Protein AF-A0A179D2G6-F1 (afdb_monomer_lite)

Radius of gyration: 14.08 Å; chains: 1; bounding box: 37×29×39 Å

Structure (mmCIF, N/CA/C/O backbone):
data_AF-A0A179D2G6-F1
#
_entry.id   AF-A0A179D2G6-F1
#
loop_
_atom_site.group_PDB
_atom_site.id
_atom_site.type_symbol
_atom_site.label_atom_id
_atom_site.label_alt_id
_atom_site.label_comp_id
_atom_site.label_asym_id
_atom_site.label_entity_id
_atom_site.label_seq_id
_atom_site.pdbx_PDB_ins_code
_atom_site.Cartn_x
_atom_site.Cartn_y
_atom_site.Cartn_z
_atom_site.occupancy
_atom_site.B_iso_or_equiv
_atom_site.auth_seq_id
_atom_site.auth_comp_id
_atom_site.auth_asym_id
_atom_site.auth_atom_id
_atom_site.pdbx_PDB_model_num
ATOM 1 N N . MET A 1 1 ? 20.982 5.804 -12.146 1.00 50.53 1 MET A N 1
ATOM 2 C CA . MET A 1 1 ? 19.886 4.965 -11.605 1.00 50.53 1 MET A CA 1
ATOM 3 C C . MET A 1 1 ? 19.059 5.670 -10.499 1.00 50.53 1 MET A C 1
ATOM 5 O O . MET A 1 1 ? 18.998 5.164 -9.385 1.00 50.53 1 MET A O 1
ATOM 9 N N . PRO A 1 2 ? 18.404 6.824 -10.741 1.00 57.78 2 PRO A N 1
ATOM 10 C CA . PRO A 1 2 ? 17.604 7.506 -9.706 1.00 57.78 2 PRO A CA 1
ATOM 11 C C . PRO A 1 2 ? 16.173 6.956 -9.508 1.00 57.78 2 PRO A C 1
ATOM 13 O O . PRO A 1 2 ? 15.563 7.192 -8.468 1.00 57.78 2 PRO A O 1
ATOM 16 N N . PHE A 1 3 ? 15.631 6.194 -10.462 1.00 58.81 3 PHE A N 1
ATOM 17 C CA . PHE A 1 3 ? 14.259 5.658 -10.408 1.00 58.81 3 PHE A CA 1
ATOM 18 C C . PHE A 1 3 ? 14.073 4.585 -9.321 1.00 58.81 3 PHE A C 1
ATOM 20 O O . PHE A 1 3 ? 13.121 4.652 -8.545 1.00 58.81 3 PHE A O 1
ATOM 27 N N . TYR A 1 4 ? 15.039 3.677 -9.152 1.00 76.56 4 TYR A N 1
ATOM 28 C CA . TYR A 1 4 ? 14.981 2.658 -8.096 1.00 76.56 4 TYR A CA 1
ATOM 29 C C . TYR A 1 4 ? 15.043 3.239 -6.678 1.00 76.56 4 TYR A C 1
ATOM 31 O O . TYR A 1 4 ? 14.451 2.674 -5.763 1.00 76.56 4 TYR A O 1
ATOM 39 N N . ILE A 1 5 ? 15.709 4.383 -6.479 1.00 82.31 5 ILE A N 1
ATOM 40 C CA . ILE A 1 5 ? 15.767 5.056 -5.169 1.00 82.31 5 ILE A CA 1
ATOM 41 C C . ILE A 1 5 ? 14.366 5.528 -4.757 1.00 82.31 5 ILE A C 1
ATOM 4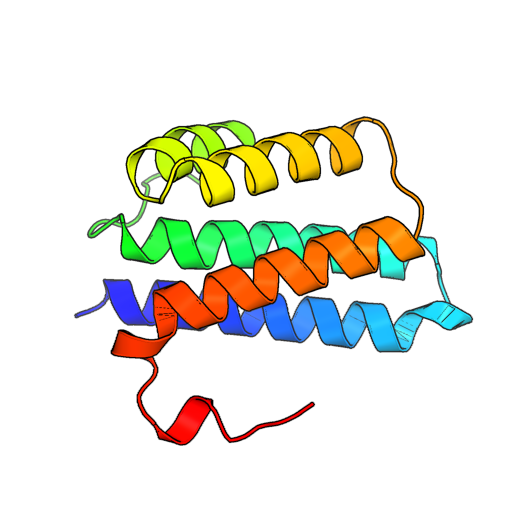3 O O . ILE A 1 5 ? 13.972 5.377 -3.600 1.00 82.31 5 ILE A O 1
ATOM 47 N N . ARG A 1 6 ? 13.586 6.047 -5.711 1.00 87.06 6 ARG A N 1
ATOM 48 C CA . ARG A 1 6 ? 12.224 6.540 -5.475 1.00 87.06 6 ARG A CA 1
ATOM 49 C C . ARG A 1 6 ? 11.270 5.411 -5.095 1.00 87.06 6 ARG A C 1
ATOM 51 O O . ARG A 1 6 ? 10.573 5.525 -4.093 1.00 87.06 6 ARG A O 1
ATOM 58 N N . ALA A 1 7 ? 11.296 4.313 -5.850 1.00 90.12 7 ALA A N 1
ATOM 59 C CA . ALA A 1 7 ? 10.493 3.126 -5.564 1.00 90.12 7 ALA A CA 1
ATOM 60 C C . ALA A 1 7 ? 10.807 2.558 -4.166 1.00 90.12 7 ALA A C 1
ATOM 62 O O . ALA A 1 7 ? 9.896 2.349 -3.368 1.00 90.12 7 ALA A O 1
ATOM 63 N N . LYS A 1 8 ? 12.097 2.427 -3.820 1.00 90.56 8 LYS A N 1
ATOM 64 C CA . LYS A 1 8 ? 12.542 2.000 -2.480 1.00 90.56 8 LYS A CA 1
ATOM 65 C C . LYS A 1 8 ? 12.077 2.941 -1.371 1.00 90.56 8 LYS A C 1
ATOM 67 O O . LYS A 1 8 ? 11.679 2.491 -0.304 1.00 90.56 8 LYS A O 1
ATOM 72 N N . THR A 1 9 ? 12.124 4.246 -1.624 1.00 92.12 9 THR A N 1
ATOM 73 C CA . THR A 1 9 ? 11.695 5.258 -0.652 1.00 92.12 9 THR A CA 1
ATOM 74 C C . THR A 1 9 ? 10.198 5.156 -0.380 1.00 92.12 9 THR A C 1
ATOM 76 O O . THR A 1 9 ? 9.795 5.161 0.778 1.00 92.12 9 THR A O 1
ATOM 79 N N . TYR A 1 10 ? 9.379 5.001 -1.423 1.00 93.75 10 TYR A N 1
ATOM 80 C CA . TYR A 1 10 ? 7.942 4.802 -1.249 1.00 93.75 10 TYR A CA 1
ATOM 81 C C . TYR A 1 10 ? 7.605 3.481 -0.566 1.00 93.75 10 TYR A C 1
ATOM 83 O O . TYR A 1 10 ? 6.719 3.478 0.280 1.00 93.75 10 TYR A O 1
ATOM 91 N N . LEU A 1 11 ? 8.326 2.396 -0.865 1.00 94.94 11 LEU A N 1
ATOM 92 C CA . LEU A 1 11 ? 8.134 1.140 -0.142 1.00 94.94 11 LEU A CA 1
ATOM 93 C C . LEU A 1 11 ? 8.422 1.317 1.353 1.00 94.94 11 LEU A C 1
ATOM 95 O O . LEU A 1 11 ? 7.604 0.928 2.175 1.00 94.94 11 LEU A O 1
ATOM 99 N N . ARG A 1 12 ? 9.523 1.988 1.711 1.00 94.94 12 ARG A N 1
ATOM 100 C CA . ARG A 1 12 ? 9.831 2.284 3.116 1.00 94.94 12 ARG A CA 1
ATOM 101 C C . ARG A 1 12 ? 8.726 3.102 3.789 1.00 94.94 12 ARG A C 1
ATOM 103 O O . ARG A 1 12 ? 8.325 2.773 4.897 1.00 94.94 12 ARG A O 1
ATOM 110 N N . TYR A 1 13 ? 8.202 4.133 3.124 1.00 96.62 13 TYR A N 1
ATOM 111 C CA . TYR A 1 13 ? 7.078 4.907 3.664 1.00 96.62 13 TYR A CA 1
ATOM 112 C C . TYR A 1 13 ? 5.809 4.066 3.824 1.00 96.62 13 TYR A C 1
ATOM 114 O O . TYR A 1 13 ? 5.079 4.247 4.794 1.00 96.62 13 TYR A O 1
ATOM 122 N N . ALA A 1 14 ? 5.557 3.121 2.915 1.00 97.00 14 ALA A N 1
ATOM 123 C CA . ALA A 1 14 ? 4.443 2.192 3.055 1.00 97.00 14 ALA A CA 1
ATOM 124 C C . ALA A 1 14 ? 4.589 1.307 4.302 1.00 97.00 14 ALA A C 1
ATOM 126 O O . ALA A 1 14 ? 3.610 1.099 5.019 1.00 97.00 14 ALA A O 1
ATOM 127 N N . GLU A 1 15 ? 5.801 0.823 4.580 1.00 97.25 15 GLU A N 1
ATOM 128 C CA . GLU A 1 15 ? 6.112 0.018 5.767 1.00 97.25 15 GLU A CA 1
ATOM 129 C C . GLU A 1 15 ? 6.006 0.832 7.062 1.00 97.25 15 GLU A C 1
ATOM 131 O O . GLU A 1 15 ? 5.419 0.363 8.035 1.00 97.25 15 GLU A O 1
ATOM 136 N N . GLU A 1 16 ? 6.523 2.063 7.067 1.00 97.50 16 GLU A N 1
ATOM 137 C CA . GLU A 1 16 ? 6.443 2.982 8.209 1.00 97.50 16 GLU A CA 1
ATOM 138 C C . GLU A 1 16 ? 4.982 3.312 8.561 1.00 97.50 16 GLU A C 1
ATOM 140 O O . GLU A 1 16 ? 4.595 3.207 9.726 1.00 97.50 16 GLU A O 1
ATOM 145 N N . GLU A 1 17 ? 4.145 3.639 7.570 1.00 97.56 17 GLU A N 1
ATOM 146 C CA . GLU A 1 17 ? 2.718 3.903 7.803 1.00 97.56 17 GLU A CA 1
ATOM 147 C C . GLU A 1 17 ? 1.956 2.639 8.227 1.00 97.56 17 GLU A C 1
ATOM 149 O O . GLU A 1 17 ? 1.093 2.711 9.102 1.00 97.56 17 GLU A O 1
ATOM 154 N N . TYR A 1 18 ? 2.312 1.461 7.700 1.00 97.44 18 TYR A N 1
ATOM 155 C CA . TYR A 1 18 ? 1.715 0.200 8.150 1.00 97.44 18 TYR A CA 1
ATOM 156 C C . TYR A 1 18 ? 2.028 -0.077 9.627 1.00 97.44 18 TYR A C 1
ATOM 158 O O . TYR A 1 18 ? 1.130 -0.385 10.408 1.00 97.44 18 TYR A O 1
ATOM 166 N N . GLN A 1 19 ? 3.288 0.082 10.042 1.00 96.94 19 GLN A N 1
ATOM 167 C CA . GLN A 1 19 ? 3.691 -0.111 11.439 1.00 96.94 19 GLN A CA 1
ATOM 168 C C . GLN A 1 19 ? 3.025 0.902 12.371 1.00 96.94 19 GLN A C 1
ATOM 170 O O . GLN A 1 19 ? 2.504 0.545 13.427 1.00 96.94 19 GLN A O 1
ATOM 175 N N . LYS A 1 20 ? 2.960 2.163 11.951 1.00 95.25 20 LYS A N 1
ATOM 176 C CA . LYS A 1 20 ? 2.249 3.221 12.672 1.00 95.25 20 LYS A CA 1
ATOM 177 C C . LYS A 1 20 ? 0.764 2.890 12.847 1.00 95.25 20 LYS A C 1
ATOM 179 O O . LYS A 1 20 ? 0.229 3.096 13.936 1.00 95.25 20 LYS A O 1
ATOM 184 N N . ALA A 1 21 ? 0.108 2.327 11.831 1.00 95.75 21 ALA A N 1
ATOM 185 C CA . ALA A 1 21 ? -1.273 1.861 11.937 1.00 95.75 21 ALA A CA 1
ATOM 186 C C . ALA A 1 21 ? -1.425 0.761 13.000 1.00 95.75 21 ALA A C 1
ATOM 188 O O . ALA A 1 21 ? -2.315 0.844 13.844 1.00 95.75 21 ALA A O 1
ATOM 189 N N . LEU A 1 22 ? -0.513 -0.221 13.018 1.00 94.75 22 LEU A N 1
ATOM 190 C CA . LEU A 1 22 ? -0.513 -1.301 14.012 1.00 94.75 22 LEU A CA 1
ATOM 191 C C . LEU A 1 22 ? -0.369 -0.780 15.446 1.00 94.75 22 LEU A C 1
ATOM 193 O O . LEU A 1 22 ? -1.086 -1.242 16.330 1.00 94.75 22 LEU A O 1
ATOM 197 N N . THR A 1 23 ? 0.505 0.206 15.675 1.00 94.75 23 THR A N 1
ATOM 198 C CA . THR A 1 23 ? 0.688 0.792 17.016 1.00 94.75 23 THR A CA 1
ATOM 199 C C . THR A 1 23 ? -0.555 1.516 17.534 1.00 94.75 23 THR A C 1
ATOM 201 O O . THR A 1 23 ? -0.752 1.599 18.739 1.00 94.75 23 THR A O 1
ATOM 204 N N . ARG A 1 24 ? -1.424 1.995 16.635 1.00 92.38 24 ARG A N 1
ATOM 205 C CA . ARG A 1 24 ? -2.592 2.819 16.978 1.00 92.38 24 ARG A CA 1
ATOM 206 C C . ARG A 1 24 ? -3.902 2.053 17.084 1.00 92.38 24 ARG A C 1
ATOM 208 O O . ARG A 1 24 ? -4.893 2.645 17.495 1.00 92.38 24 ARG A O 1
ATOM 215 N N . LEU A 1 25 ? -3.922 0.756 16.764 1.00 90.94 25 LEU A N 1
ATOM 216 C CA . LEU A 1 25 ? -5.145 -0.063 16.719 1.00 90.94 25 LEU A CA 1
ATOM 217 C C . LEU A 1 25 ? -6.021 0.050 17.980 1.00 90.94 25 LEU A C 1
ATOM 219 O O . LEU A 1 25 ? -7.245 0.019 17.875 1.00 90.94 25 LEU A O 1
ATOM 223 N N . ASN A 1 26 ? -5.392 0.181 19.151 1.00 87.06 26 ASN A N 1
ATOM 224 C CA . ASN A 1 26 ? -6.072 0.228 20.448 1.00 87.06 26 ASN A CA 1
ATOM 225 C C . ASN A 1 26 ? -6.206 1.646 21.028 1.00 87.06 26 ASN A C 1
ATOM 227 O O . ASN A 1 26 ? -6.884 1.818 22.036 1.00 87.06 26 ASN A O 1
ATOM 231 N N . GLU A 1 27 ? -5.546 2.638 20.428 1.00 90.75 27 GLU A N 1
ATOM 232 C CA . GLU A 1 27 ? -5.493 4.017 20.935 1.00 90.75 27 GLU A CA 1
ATOM 233 C C . GLU A 1 27 ? -6.416 4.937 20.137 1.00 90.75 27 GLU A C 1
ATOM 235 O O . GLU A 1 27 ? -7.184 5.704 20.711 1.00 90.75 27 GLU A O 1
ATOM 240 N N . ASP A 1 28 ? -6.348 4.842 18.808 1.00 94.88 28 ASP A N 1
ATOM 241 C CA . ASP A 1 28 ? -7.066 5.706 17.881 1.00 94.88 28 ASP A CA 1
ATOM 242 C C . ASP A 1 28 ? -7.341 4.941 16.578 1.00 94.88 28 ASP A C 1
ATOM 244 O O . ASP A 1 28 ? -6.492 4.824 15.686 1.00 94.88 28 ASP A O 1
ATOM 248 N N . GLN A 1 29 ? -8.553 4.390 16.484 1.00 92.75 29 GLN A N 1
ATOM 249 C CA . GLN A 1 29 ? -8.977 3.584 15.339 1.00 92.75 29 GLN A CA 1
ATOM 250 C C . GLN A 1 29 ? -9.085 4.405 14.049 1.00 92.75 29 GLN A C 1
ATOM 252 O O . GLN A 1 29 ? -8.823 3.872 12.970 1.00 92.75 29 GLN A O 1
ATOM 257 N N . GLU A 1 30 ? -9.431 5.691 14.140 1.00 94.00 30 GLU A N 1
ATOM 258 C CA . GLU A 1 30 ? -9.526 6.570 12.973 1.00 94.00 30 GLU A CA 1
ATOM 259 C C . GLU A 1 30 ? -8.127 6.863 12.419 1.00 94.00 30 GLU A C 1
ATOM 261 O O . GLU A 1 30 ? -7.876 6.698 11.220 1.00 94.00 30 GLU A O 1
ATOM 266 N N . ALA A 1 31 ? -7.174 7.186 13.298 1.00 95.06 31 ALA A N 1
ATOM 267 C CA . ALA A 1 31 ? -5.783 7.376 12.905 1.00 95.06 31 ALA A CA 1
ATOM 268 C C . ALA A 1 31 ? -5.134 6.084 12.382 1.00 95.06 31 ALA A C 1
ATOM 270 O O . ALA A 1 31 ? -4.284 6.151 11.489 1.00 95.06 31 ALA A O 1
ATOM 271 N N . ALA A 1 32 ? -5.512 4.916 12.913 1.00 95.94 32 ALA A N 1
ATOM 272 C CA . ALA A 1 32 ? -5.056 3.624 12.406 1.00 95.94 32 ALA A CA 1
ATOM 273 C C . ALA A 1 32 ? -5.593 3.349 10.990 1.00 95.94 32 ALA A C 1
ATOM 275 O O . ALA A 1 32 ? -4.827 2.962 10.106 1.00 95.94 32 ALA A O 1
ATOM 276 N N . LEU A 1 33 ? -6.880 3.613 10.742 1.00 96.25 33 LEU A N 1
ATOM 277 C CA . LEU A 1 33 ? -7.494 3.469 9.420 1.00 96.25 33 LEU A CA 1
ATOM 278 C C . LEU A 1 33 ? -6.828 4.390 8.391 1.00 96.25 33 LEU A C 1
ATOM 280 O O . LEU A 1 33 ? -6.487 3.941 7.292 1.00 96.25 33 LEU A O 1
ATOM 284 N N . LEU A 1 34 ? -6.583 5.653 8.754 1.00 95.81 34 LEU A N 1
ATOM 285 C CA . LEU A 1 34 ? -5.888 6.605 7.887 1.00 95.81 34 LEU A CA 1
ATOM 286 C C . LEU A 1 34 ? -4.469 6.126 7.542 1.00 95.81 34 LEU A C 1
ATOM 288 O O . LEU A 1 34 ? -4.083 6.150 6.376 1.00 95.81 34 LEU A O 1
ATOM 292 N N . ALA A 1 35 ? -3.723 5.622 8.526 1.00 97.12 35 ALA A N 1
ATOM 293 C CA . ALA A 1 35 ? -2.373 5.106 8.312 1.00 97.12 35 ALA A CA 1
ATOM 294 C C . ALA A 1 35 ? -2.353 3.843 7.419 1.00 97.12 35 ALA A C 1
ATOM 296 O O . ALA A 1 35 ? -1.488 3.719 6.550 1.00 97.12 35 ALA A O 1
ATOM 297 N N . PHE A 1 36 ? -3.341 2.942 7.526 1.00 98.00 36 PHE A N 1
ATOM 298 C CA . PHE A 1 36 ? -3.480 1.828 6.574 1.00 98.00 36 PHE A CA 1
ATOM 299 C C . PHE A 1 36 ? -3.766 2.314 5.147 1.00 98.00 36 PHE A C 1
ATOM 301 O O . PHE A 1 36 ? -3.170 1.810 4.191 1.00 98.00 36 PHE A O 1
ATOM 308 N N . LYS A 1 37 ? -4.627 3.324 4.988 1.00 96.88 37 LYS A N 1
ATOM 309 C CA . LYS A 1 37 ? -4.898 3.943 3.683 1.00 96.88 37 LYS A CA 1
ATOM 310 C C . LYS A 1 37 ? -3.643 4.588 3.088 1.00 96.88 37 LYS A C 1
ATOM 312 O O . LYS A 1 37 ? -3.376 4.430 1.894 1.00 96.88 37 LYS A O 1
ATOM 317 N N . ASP A 1 38 ? -2.845 5.271 3.902 1.00 96.88 38 ASP A N 1
ATOM 318 C CA . ASP A 1 38 ? -1.584 5.870 3.460 1.00 96.88 38 ASP A CA 1
ATOM 319 C C . ASP A 1 38 ? -0.553 4.804 3.071 1.00 96.88 38 ASP A C 1
ATOM 321 O O . ASP A 1 38 ? 0.091 4.927 2.025 1.00 96.88 38 ASP A O 1
ATOM 325 N N . SER A 1 39 ? -0.457 3.714 3.837 1.00 97.94 39 SER A N 1
ATOM 326 C CA . SER A 1 39 ? 0.375 2.556 3.493 1.00 97.94 39 SER A CA 1
ATOM 327 C C . SER A 1 39 ? -0.006 1.954 2.134 1.00 97.94 39 SER A C 1
ATOM 329 O O . SER A 1 39 ? 0.859 1.732 1.277 1.00 97.94 39 SER A O 1
ATOM 331 N N . PHE A 1 40 ? -1.305 1.778 1.877 1.00 97.69 40 PHE A N 1
ATOM 332 C CA . PHE A 1 40 ? -1.822 1.335 0.581 1.00 97.69 40 PHE A CA 1
ATOM 333 C C . PHE A 1 40 ? -1.411 2.286 -0.560 1.00 97.69 40 PHE A C 1
ATOM 335 O O . PHE A 1 40 ? -0.897 1.857 -1.601 1.00 97.69 40 PHE A O 1
ATOM 342 N N . LEU A 1 41 ? -1.571 3.598 -0.365 1.00 95.69 41 LEU A N 1
ATOM 343 C CA . LEU A 1 41 ? -1.211 4.601 -1.369 1.00 95.69 41 LEU A CA 1
ATOM 344 C C . LEU A 1 41 ? 0.299 4.658 -1.630 1.00 95.69 41 LEU A C 1
ATOM 346 O O . LEU A 1 41 ? 0.717 4.848 -2.774 1.00 95.69 41 LEU A O 1
ATOM 350 N N . PHE A 1 42 ? 1.135 4.506 -0.604 1.00 96.12 42 PHE A N 1
ATOM 351 C CA . PHE A 1 42 ? 2.585 4.442 -0.780 1.00 96.12 42 PHE A CA 1
ATOM 352 C C . PHE A 1 42 ? 3.033 3.153 -1.467 1.00 96.12 42 PHE A C 1
ATOM 354 O O . PHE A 1 42 ? 3.903 3.223 -2.333 1.00 96.12 42 PHE A O 1
ATOM 361 N N . SER A 1 43 ? 2.385 2.021 -1.188 1.00 95.75 43 SER A N 1
ATOM 362 C CA . SER A 1 43 ? 2.618 0.761 -1.909 1.00 95.75 43 SER A CA 1
ATOM 363 C C . SER A 1 43 ? 2.308 0.916 -3.401 1.00 95.75 43 SER A C 1
ATOM 365 O O . SER A 1 43 ? 3.137 0.600 -4.253 1.00 95.75 43 SER A O 1
ATOM 367 N N . THR A 1 44 ? 1.168 1.537 -3.718 1.00 94.44 44 THR A N 1
ATOM 368 C CA . THR A 1 44 ? 0.770 1.873 -5.096 1.00 94.44 44 THR A CA 1
ATOM 369 C C . THR A 1 44 ? 1.825 2.753 -5.781 1.00 94.44 44 THR A C 1
ATOM 371 O O . THR A 1 44 ? 2.258 2.473 -6.900 1.00 94.44 44 THR A O 1
ATOM 374 N N . LYS A 1 45 ? 2.304 3.802 -5.094 1.00 92.62 45 LYS A N 1
ATOM 375 C CA . LYS A 1 45 ? 3.362 4.695 -5.603 1.00 92.62 45 LYS A CA 1
ATOM 376 C C . LYS A 1 45 ? 4.698 3.986 -5.789 1.00 92.62 45 LYS A C 1
ATOM 378 O O . LYS A 1 45 ? 5.430 4.345 -6.707 1.00 92.62 45 LYS A O 1
ATOM 383 N N . ALA A 1 46 ? 5.037 3.028 -4.928 1.00 92.38 46 ALA A N 1
ATOM 384 C CA . ALA A 1 46 ? 6.278 2.271 -5.027 1.00 92.38 46 ALA A CA 1
ATOM 385 C C . ALA A 1 46 ? 6.314 1.469 -6.329 1.00 92.38 46 ALA A C 1
ATOM 387 O O . ALA A 1 46 ? 7.274 1.600 -7.086 1.00 92.38 46 ALA A O 1
ATOM 388 N N . ILE A 1 47 ? 5.238 0.736 -6.625 1.00 92.00 47 ILE A N 1
ATOM 389 C CA . ILE A 1 47 ? 5.103 -0.045 -7.860 1.00 92.00 47 ILE A CA 1
ATOM 390 C C . ILE A 1 47 ? 5.088 0.885 -9.076 1.00 92.00 47 ILE A C 1
ATOM 392 O O . ILE A 1 47 ? 5.868 0.719 -10.014 1.00 92.00 47 ILE A O 1
ATOM 396 N N . TRP A 1 48 ? 4.272 1.938 -9.024 1.00 89.75 48 TRP A N 1
ATOM 397 C CA . TRP A 1 48 ? 4.200 2.932 -10.090 1.00 89.75 48 TRP A CA 1
ATOM 398 C C . TRP A 1 48 ? 5.564 3.579 -10.389 1.00 89.75 48 TRP A C 1
ATOM 400 O O . TRP A 1 48 ? 5.938 3.739 -11.551 1.00 89.75 48 TRP A O 1
ATOM 410 N N . ALA A 1 49 ? 6.356 3.895 -9.361 1.00 88.06 49 ALA A N 1
ATOM 411 C CA . ALA A 1 49 ? 7.677 4.499 -9.523 1.00 88.06 49 ALA A CA 1
ATOM 412 C C . ALA A 1 49 ? 8.692 3.577 -10.219 1.00 88.06 49 ALA A C 1
ATOM 414 O O . ALA A 1 49 ? 9.655 4.087 -10.790 1.00 88.06 49 ALA A O 1
ATOM 415 N N . VAL A 1 50 ? 8.489 2.254 -10.210 1.00 85.31 50 VAL A N 1
ATOM 416 C CA . VAL A 1 50 ? 9.305 1.315 -11.001 1.00 85.31 50 VAL A CA 1
ATOM 417 C C . VAL A 1 50 ? 8.999 1.460 -12.493 1.00 85.31 50 VAL A C 1
ATOM 419 O O . VAL A 1 50 ? 9.914 1.440 -13.312 1.00 85.31 50 VAL A O 1
ATOM 422 N N . SER A 1 51 ? 7.730 1.680 -12.847 1.00 78.38 51 SER A N 1
ATOM 423 C CA . SER A 1 51 ? 7.284 1.831 -14.241 1.00 78.38 51 SER A CA 1
ATOM 424 C C . SER A 1 51 ? 7.634 3.187 -14.876 1.00 78.38 51 SER A C 1
ATOM 426 O O . SER A 1 51 ? 7.520 3.362 -16.090 1.00 78.38 51 SER A O 1
ATOM 428 N N . ARG A 1 52 ? 8.069 4.170 -14.074 1.00 77.12 52 ARG A N 1
ATOM 429 C CA . ARG A 1 52 ? 8.340 5.544 -14.520 1.00 77.12 52 ARG A CA 1
ATOM 430 C C . ARG A 1 52 ? 9.801 5.931 -14.325 1.00 77.12 52 ARG A C 1
ATOM 432 O O . ARG A 1 52 ? 10.255 6.198 -13.215 1.00 77.12 52 ARG A O 1
ATOM 439 N N . ILE A 1 53 ? 10.515 6.065 -15.442 1.00 69.75 53 ILE A N 1
ATOM 440 C CA . ILE A 1 53 ? 11.907 6.539 -15.461 1.00 69.75 53 ILE A CA 1
ATOM 441 C C . ILE A 1 53 ? 11.989 7.983 -14.934 1.00 69.75 53 ILE A C 1
ATOM 443 O O . ILE A 1 53 ? 12.845 8.310 -14.108 1.00 69.75 53 ILE A O 1
ATOM 447 N N . GLU A 1 54 ? 11.057 8.842 -15.352 1.00 71.94 54 GLU A N 1
ATOM 448 C CA . GLU A 1 54 ? 11.034 10.261 -14.992 1.00 71.94 54 GLU A CA 1
ATOM 449 C C . GLU A 1 54 ? 10.163 10.544 -13.762 1.00 71.94 54 GLU A C 1
ATOM 451 O O . GLU A 1 54 ? 9.229 9.809 -13.429 1.00 71.94 54 GLU A O 1
ATOM 456 N N . ALA A 1 55 ? 10.512 11.597 -13.021 1.00 72.00 55 ALA A N 1
ATOM 457 C CA . ALA A 1 55 ? 9.651 12.116 -11.965 1.00 72.00 55 ALA A CA 1
ATOM 458 C C . ALA A 1 55 ? 8.487 12.883 -12.596 1.00 72.00 55 ALA A C 1
ATOM 460 O O . ALA A 1 55 ? 8.702 13.630 -13.553 1.00 72.00 55 ALA A O 1
ATOM 461 N N . PRO A 1 56 ? 7.258 12.718 -12.086 1.00 74.69 56 PRO A N 1
ATOM 462 C CA . PRO A 1 56 ? 6.146 13.490 -12.596 1.00 74.69 56 PRO A CA 1
ATOM 463 C C . PRO A 1 56 ? 6.380 14.958 -12.212 1.00 74.69 56 PRO A C 1
ATOM 465 O O . PRO A 1 56 ? 6.866 15.253 -11.118 1.00 74.69 56 PRO A O 1
ATOM 468 N N . LYS A 1 57 ? 6.041 15.884 -13.111 1.00 75.88 57 LYS A N 1
ATOM 469 C CA . LYS A 1 57 ? 6.156 17.327 -12.834 1.00 75.88 57 LYS A CA 1
ATOM 470 C C . LYS A 1 57 ? 5.195 17.783 -11.731 1.00 75.88 57 LYS A C 1
ATOM 472 O O . LYS A 1 57 ? 5.458 18.764 -11.049 1.00 75.88 57 LYS A O 1
ATOM 477 N N . GLU A 1 58 ? 4.109 17.038 -11.546 1.00 79.31 58 GLU A N 1
ATOM 478 C CA . GLU A 1 58 ? 3.063 17.285 -10.559 1.00 79.31 58 GLU A CA 1
ATOM 479 C C . GLU A 1 58 ? 2.785 16.012 -9.759 1.00 79.31 58 GLU A C 1
ATOM 481 O O . GLU A 1 58 ? 3.011 14.900 -10.239 1.00 79.31 58 GLU A O 1
ATOM 486 N N . LYS A 1 59 ? 2.265 16.158 -8.537 1.00 78.62 59 LYS A N 1
ATOM 487 C CA . LYS A 1 59 ? 1.852 15.013 -7.720 1.00 78.62 59 LYS A CA 1
ATOM 488 C C . LYS A 1 59 ? 0.629 14.349 -8.378 1.00 78.62 59 LYS A C 1
ATOM 490 O O . LYS A 1 59 ? -0.422 14.985 -8.424 1.00 78.62 59 LYS A O 1
ATOM 495 N N . PRO A 1 60 ? 0.726 13.100 -8.872 1.00 80.38 60 PRO A N 1
ATOM 496 C CA . PRO A 1 60 ? -0.411 12.443 -9.502 1.00 80.38 60 PRO A CA 1
ATOM 497 C C . PRO A 1 60 ? -1.506 12.169 -8.464 1.00 80.38 60 PRO A C 1
ATOM 499 O O . PRO A 1 60 ? -1.212 11.841 -7.308 1.00 80.38 60 PRO A O 1
ATOM 502 N N . SER A 1 61 ? -2.766 12.304 -8.881 1.00 86.50 61 SER A N 1
ATOM 503 C CA . SER A 1 61 ? -3.904 11.869 -8.073 1.00 86.50 61 SER A CA 1
ATOM 504 C C . SER A 1 61 ? -3.889 10.342 -7.902 1.00 86.50 61 SER A C 1
ATOM 506 O O . SER A 1 61 ? -3.298 9.641 -8.733 1.00 86.50 61 SER A O 1
ATOM 508 N N . PRO A 1 62 ? -4.532 9.798 -6.852 1.00 84.19 62 PRO A N 1
ATOM 509 C CA . PRO A 1 62 ? -4.701 8.354 -6.698 1.00 84.19 62 PRO A CA 1
ATOM 510 C C . PRO A 1 62 ? -5.312 7.690 -7.937 1.00 84.19 62 PRO A C 1
ATOM 512 O O . PRO A 1 62 ? -4.822 6.662 -8.387 1.00 84.19 62 PRO A O 1
ATOM 515 N N . GLU A 1 63 ? -6.312 8.320 -8.551 1.00 86.06 63 GLU A N 1
ATOM 516 C CA . GLU A 1 63 ? -6.984 7.811 -9.748 1.00 86.06 63 GLU A CA 1
ATOM 517 C C . GLU A 1 63 ? -6.012 7.691 -10.926 1.00 86.06 63 GLU A C 1
ATOM 519 O O . GLU A 1 63 ? -5.970 6.664 -11.600 1.00 86.06 63 GLU A O 1
ATOM 524 N N . LYS A 1 64 ? -5.169 8.710 -11.127 1.00 86.19 64 LYS A N 1
ATOM 525 C CA . LYS A 1 64 ? -4.155 8.706 -12.184 1.00 86.19 64 LYS A CA 1
ATOM 526 C C . LYS A 1 64 ? -3.064 7.668 -11.921 1.00 86.19 64 LYS A C 1
ATOM 528 O O . LYS A 1 64 ? -2.620 7.004 -12.852 1.00 86.19 64 LYS A O 1
ATOM 533 N N . LEU A 1 65 ? -2.643 7.507 -10.663 1.00 86.69 65 LEU A N 1
ATOM 534 C CA . LEU A 1 65 ? -1.689 6.461 -10.278 1.00 86.69 65 LEU A CA 1
ATOM 535 C C . LEU A 1 65 ? -2.222 5.074 -10.634 1.00 86.69 65 LEU A C 1
ATOM 537 O O . LEU A 1 65 ? -1.494 4.290 -11.231 1.00 86.69 65 LEU A O 1
ATOM 541 N N . LEU A 1 66 ? -3.480 4.791 -10.298 1.00 86.19 66 LEU A N 1
ATOM 542 C CA . LEU A 1 66 ? -4.120 3.498 -10.540 1.00 86.19 66 LEU A CA 1
ATOM 543 C C . LEU A 1 66 ? -4.344 3.228 -12.029 1.00 86.19 66 LEU A C 1
ATOM 545 O O . LEU A 1 66 ? -4.094 2.118 -12.497 1.00 86.19 66 LEU A O 1
ATOM 549 N N . GLU A 1 67 ? -4.763 4.243 -12.789 1.00 86.81 67 GLU A N 1
ATOM 550 C CA . GLU A 1 67 ? -4.906 4.122 -14.240 1.00 86.81 67 GLU A CA 1
ATOM 551 C C . GLU A 1 67 ? -3.566 3.776 -14.897 1.00 86.81 67 GLU A C 1
ATOM 553 O O . GLU A 1 67 ? -3.479 2.855 -15.707 1.00 86.81 67 GLU A O 1
ATOM 558 N N . GLU A 1 68 ? -2.496 4.478 -14.531 1.00 86.38 68 GLU A N 1
ATOM 559 C CA . GLU A 1 68 ? -1.170 4.217 -15.085 1.00 86.38 68 GLU A CA 1
ATOM 560 C C . GLU A 1 68 ? -0.605 2.871 -14.619 1.00 86.38 68 GLU A C 1
ATOM 562 O O . GLU A 1 68 ? 0.002 2.157 -15.417 1.00 86.38 68 GLU A O 1
ATOM 567 N N . LEU A 1 69 ? -0.850 2.501 -13.358 1.00 85.94 69 LEU A N 1
ATOM 568 C CA . LEU A 1 69 ? -0.461 1.211 -12.799 1.00 85.94 69 LEU A CA 1
ATOM 569 C C . LEU A 1 69 ? -1.082 0.056 -13.587 1.00 85.94 69 LEU A C 1
ATOM 571 O O . LEU A 1 69 ? -0.377 -0.897 -13.896 1.00 85.94 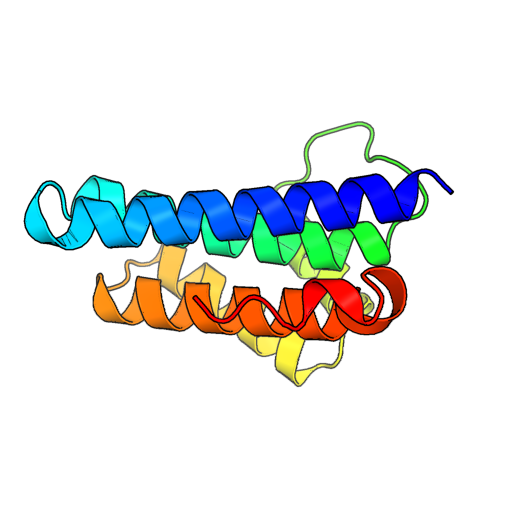69 LEU A O 1
ATOM 575 N N . SER A 1 70 ? -2.355 0.169 -13.983 1.00 84.69 70 SER A N 1
ATOM 576 C CA . SER A 1 70 ? -3.065 -0.876 -14.738 1.00 84.69 70 SER A CA 1
ATOM 577 C C . SER A 1 70 ? -2.411 -1.252 -16.072 1.00 84.69 70 SER A C 1
ATOM 579 O O . SER A 1 70 ? -2.661 -2.329 -16.600 1.00 84.69 70 SER A O 1
ATOM 581 N N . ARG A 1 71 ? -1.551 -0.378 -16.610 1.00 84.81 71 ARG A N 1
ATOM 582 C CA . ARG A 1 71 ? -0.804 -0.604 -17.855 1.00 84.81 71 ARG A CA 1
ATOM 583 C C . ARG A 1 71 ? 0.577 -1.219 -17.619 1.00 84.81 71 ARG A C 1
ATOM 585 O O . ARG A 1 71 ? 1.250 -1.571 -18.581 1.00 84.81 71 ARG A O 1
ATOM 592 N N . ALA A 1 72 ? 1.020 -1.272 -16.365 1.00 83.00 72 ALA A N 1
ATOM 593 C CA . ALA A 1 72 ? 2.381 -1.622 -15.970 1.00 83.00 72 ALA A CA 1
ATOM 594 C C . ALA A 1 72 ? 2.475 -2.908 -15.134 1.00 83.00 72 ALA A C 1
ATOM 596 O O . ALA A 1 72 ? 3.584 -3.375 -14.886 1.00 83.00 72 ALA A O 1
ATOM 597 N N . VAL A 1 73 ? 1.345 -3.458 -14.683 1.00 88.25 73 VAL A N 1
ATOM 598 C CA . VAL A 1 73 ? 1.279 -4.666 -13.847 1.00 88.25 73 VAL A CA 1
ATOM 599 C C . VAL A 1 73 ? 0.302 -5.683 -14.427 1.00 88.25 73 VAL A C 1
ATOM 601 O O . VAL A 1 73 ? -0.510 -5.351 -15.290 1.00 88.25 73 VAL A O 1
ATOM 604 N N . GLU A 1 74 ? 0.360 -6.911 -13.917 1.00 89.31 74 GLU A N 1
ATOM 605 C CA . GLU A 1 74 ? -0.573 -7.975 -14.287 1.00 89.31 74 GLU A CA 1
ATOM 606 C C . GLU A 1 74 ? -2.042 -7.585 -14.005 1.00 89.31 74 GLU A C 1
ATOM 608 O O . GLU A 1 74 ? -2.320 -6.922 -12.995 1.00 89.31 74 GLU A O 1
ATOM 613 N N . PRO A 1 75 ? -3.010 -8.020 -14.838 1.00 89.44 75 PRO A N 1
ATOM 614 C CA . PRO A 1 75 ? -4.419 -7.632 -14.711 1.00 89.44 75 PRO A CA 1
ATOM 615 C C . PRO A 1 75 ? -5.047 -7.912 -13.339 1.00 89.44 75 PRO A C 1
ATOM 617 O O . PRO A 1 75 ? -5.879 -7.133 -12.867 1.00 89.44 75 PRO A O 1
ATOM 620 N N . GLU A 1 76 ? -4.644 -9.000 -12.680 1.00 92.12 76 GLU A N 1
ATOM 621 C CA . GLU A 1 76 ? -5.124 -9.360 -11.340 1.00 92.12 76 GLU A CA 1
ATOM 622 C C . GLU A 1 76 ? -4.686 -8.331 -10.292 1.00 92.12 76 GLU A C 1
ATOM 624 O O . GLU A 1 76 ? -5.497 -7.859 -9.494 1.00 92.12 76 GLU A O 1
ATOM 629 N N . MET A 1 77 ? -3.420 -7.907 -10.350 1.00 92.94 77 MET A N 1
ATOM 630 C CA . MET A 1 77 ? -2.881 -6.873 -9.470 1.00 92.94 77 MET A CA 1
ATOM 631 C C . MET A 1 77 ? -3.565 -5.528 -9.741 1.00 92.94 77 MET A C 1
ATOM 633 O O . MET A 1 77 ? -3.969 -4.836 -8.807 1.00 92.94 77 MET A O 1
ATOM 637 N N . ALA A 1 78 ? -3.752 -5.169 -11.014 1.00 91.44 78 ALA A N 1
ATOM 638 C CA . ALA A 1 78 ? -4.453 -3.946 -11.398 1.00 91.44 78 ALA A CA 1
ATOM 639 C C . ALA A 1 78 ? -5.894 -3.910 -10.858 1.00 91.44 78 ALA A C 1
ATOM 641 O O . ALA A 1 78 ? -6.323 -2.896 -10.301 1.00 91.44 78 ALA A O 1
ATOM 642 N N . THR A 1 79 ? -6.615 -5.028 -10.983 1.00 93.94 79 THR A N 1
ATOM 643 C CA . THR A 1 79 ? -7.973 -5.197 -10.446 1.00 93.94 79 THR A CA 1
ATOM 644 C C . THR A 1 79 ? -7.983 -5.023 -8.931 1.00 93.94 79 THR A C 1
ATOM 646 O O . THR A 1 79 ? -8.746 -4.207 -8.419 1.00 93.94 79 THR A O 1
ATOM 649 N N . PHE A 1 80 ? -7.066 -5.690 -8.219 1.00 96.00 80 PHE A N 1
ATOM 650 C CA . PHE A 1 80 ? -6.940 -5.556 -6.769 1.00 96.00 80 PHE A CA 1
ATOM 651 C C . PHE A 1 80 ? -6.777 -4.094 -6.329 1.00 96.00 80 PHE A C 1
ATOM 653 O O . PHE A 1 80 ? -7.522 -3.626 -5.470 1.00 96.00 80 PHE A O 1
ATOM 660 N N . PHE A 1 81 ? -5.829 -3.354 -6.914 1.00 95.00 81 PHE A N 1
ATOM 661 C CA . PHE A 1 81 ? -5.570 -1.968 -6.511 1.00 95.00 81 PHE A CA 1
ATOM 662 C C . PHE A 1 81 ? -6.760 -1.044 -6.805 1.00 95.00 81 PHE A C 1
ATOM 664 O O . PHE A 1 81 ? -7.050 -0.140 -6.019 1.00 95.00 81 PHE A O 1
ATOM 671 N N . LYS A 1 82 ? -7.473 -1.277 -7.910 1.00 94.38 82 LYS A N 1
ATOM 672 C CA . LYS A 1 82 ? -8.678 -0.518 -8.252 1.00 94.38 82 LYS A CA 1
ATOM 673 C C . LYS A 1 82 ? -9.806 -0.775 -7.249 1.00 94.38 82 LYS A C 1
ATOM 675 O O . LYS A 1 82 ?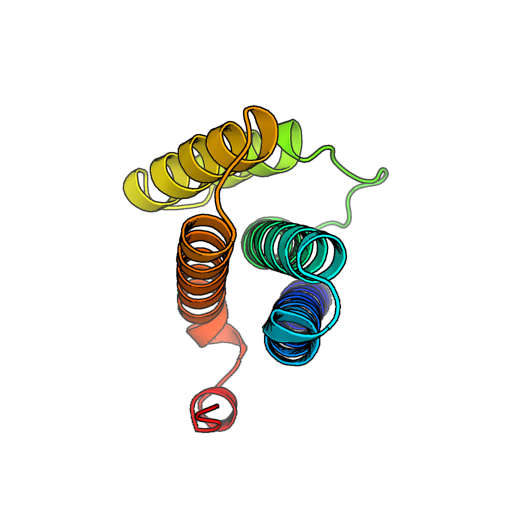 -10.359 0.180 -6.706 1.00 94.38 82 LYS A O 1
ATOM 680 N N . ASP A 1 83 ? -10.102 -2.039 -6.966 1.00 95.00 83 ASP A N 1
ATOM 681 C CA . ASP A 1 83 ? -11.185 -2.427 -6.058 1.00 95.00 83 ASP A CA 1
ATOM 682 C C . ASP A 1 83 ? -10.881 -2.014 -4.613 1.00 95.00 83 ASP A C 1
ATOM 684 O O . ASP A 1 83 ? -11.751 -1.515 -3.897 1.00 95.00 83 ASP A O 1
ATOM 688 N N . ALA A 1 84 ? -9.624 -2.160 -4.186 1.00 95.38 84 ALA A N 1
ATOM 689 C CA . ALA A 1 84 ? -9.160 -1.709 -2.880 1.00 95.38 84 ALA A CA 1
ATOM 690 C C . ALA A 1 84 ? -9.312 -0.190 -2.713 1.00 95.38 84 ALA A C 1
ATOM 692 O O . ALA A 1 84 ? -9.761 0.270 -1.661 1.00 95.38 84 ALA A O 1
ATOM 693 N N . TRP A 1 85 ? -8.981 0.600 -3.742 1.00 95.31 85 TRP A N 1
ATOM 694 C CA . TRP A 1 85 ? -9.160 2.052 -3.690 1.00 95.31 85 TRP A CA 1
ATOM 695 C C . TRP A 1 85 ? -10.628 2.452 -3.571 1.00 95.31 85 TRP A C 1
ATOM 697 O O . TRP A 1 85 ? -10.949 3.350 -2.791 1.00 95.31 85 TRP A O 1
ATOM 707 N N . GLU A 1 86 ? -11.520 1.766 -4.288 1.00 94.69 86 GLU A N 1
ATOM 708 C CA . GLU A 1 86 ? -12.952 2.035 -4.184 1.00 94.69 86 GLU A CA 1
ATOM 709 C C . GLU A 1 86 ? -13.468 1.744 -2.770 1.00 94.69 86 GLU A C 1
ATOM 711 O O . GLU A 1 86 ? -14.135 2.595 -2.185 1.00 94.69 86 GLU A O 1
ATOM 716 N N . LYS A 1 87 ? -13.042 0.637 -2.147 1.00 94.50 87 LYS A N 1
ATOM 717 C CA . LYS A 1 87 ? -13.360 0.348 -0.735 1.00 94.50 87 LYS A CA 1
ATOM 718 C C . LYS A 1 87 ? -12.886 1.459 0.210 1.00 94.50 87 LYS A C 1
ATOM 720 O O . LYS A 1 87 ? -13.633 1.902 1.079 1.00 94.50 87 LYS A O 1
ATOM 725 N N . PHE A 1 88 ? -11.677 1.989 0.014 1.00 93.38 88 PHE A N 1
ATOM 726 C CA . PHE A 1 88 ? -11.179 3.129 0.798 1.00 93.38 88 PHE A CA 1
ATOM 727 C C . PHE A 1 88 ? -11.925 4.452 0.545 1.00 93.38 88 PHE A C 1
ATOM 729 O O . PHE A 1 88 ? -11.789 5.381 1.352 1.00 93.38 88 PHE A O 1
ATOM 736 N N . ARG A 1 89 ? -12.654 4.585 -0.572 1.00 92.00 89 ARG A N 1
ATOM 737 C CA . ARG A 1 89 ? -13.491 5.755 -0.891 1.00 92.00 89 ARG A CA 1
ATOM 738 C C . ARG A 1 89 ? -14.893 5.628 -0.311 1.00 92.00 89 ARG A C 1
ATOM 740 O O . ARG A 1 89 ? -15.402 6.606 0.228 1.00 92.00 89 ARG A O 1
ATOM 747 N N . THR A 1 90 ? -15.501 4.450 -0.418 1.00 92.38 90 THR A N 1
ATOM 748 C CA . THR A 1 90 ? -16.863 4.186 0.069 1.00 92.38 90 THR A CA 1
ATOM 749 C C . THR A 1 90 ? -16.920 3.939 1.574 1.00 92.38 90 THR A C 1
ATOM 751 O O . THR A 1 90 ? -17.992 4.022 2.164 1.00 92.38 90 THR A O 1
ATOM 754 N N . GLY A 1 91 ? -15.772 3.658 2.191 1.00 91.94 91 GLY A N 1
ATOM 755 C CA . GLY A 1 91 ? -15.649 3.313 3.601 1.00 91.94 91 GLY A CA 1
ATOM 756 C C . GLY A 1 91 ? -15.291 1.841 3.759 1.00 91.94 91 GLY A C 1
ATOM 757 O O . GLY A 1 91 ? -15.827 0.976 3.069 1.00 91.94 91 GLY A O 1
ATOM 758 N N . THR A 1 92 ? -14.365 1.564 4.670 1.00 92.38 92 THR A N 1
ATOM 759 C CA . THR A 1 92 ? -13.881 0.214 4.953 1.00 92.38 92 THR A CA 1
ATOM 760 C C . THR A 1 92 ? -13.728 0.052 6.459 1.00 92.38 92 THR A C 1
ATOM 762 O O . THR A 1 92 ? -13.466 1.029 7.166 1.00 92.38 92 THR A O 1
ATOM 765 N N . SER A 1 93 ? -13.899 -1.166 6.962 1.00 95.31 93 SER A N 1
ATOM 766 C CA . SER A 1 93 ? -13.599 -1.466 8.363 1.00 95.31 93 SER A CA 1
ATOM 767 C C . SER A 1 93 ? -12.088 -1.456 8.622 1.00 95.31 93 SER A C 1
ATOM 769 O O . SER A 1 93 ? -11.278 -1.588 7.706 1.00 95.31 93 SER A O 1
ATOM 771 N N . LEU A 1 94 ? -11.683 -1.333 9.887 1.00 94.00 94 LEU A N 1
ATOM 772 C CA . LEU A 1 94 ? -10.265 -1.357 10.264 1.00 94.00 94 LEU A CA 1
ATOM 773 C C . LEU A 1 94 ? -9.573 -2.676 9.873 1.00 94.00 94 LEU A C 1
ATOM 775 O O . LEU A 1 94 ? -8.418 -2.675 9.447 1.00 94.00 94 LEU A O 1
ATOM 779 N N . GLU A 1 95 ? -10.285 -3.797 9.993 1.00 95.25 95 GLU A N 1
ATOM 780 C CA . GLU A 1 95 ? -9.788 -5.122 9.613 1.00 95.25 95 GLU A CA 1
ATOM 781 C C . GLU A 1 95 ? -9.581 -5.234 8.099 1.00 95.25 95 GLU A C 1
ATOM 783 O O . GLU A 1 95 ? -8.520 -5.664 7.643 1.00 95.25 95 GLU A O 1
ATOM 788 N N . GLU A 1 96 ? -10.550 -4.768 7.311 1.00 96.12 96 GLU A N 1
ATOM 789 C CA . GLU A 1 96 ? -10.417 -4.718 5.856 1.00 96.12 96 GLU A CA 1
ATOM 790 C C . GLU A 1 96 ? -9.302 -3.763 5.423 1.00 96.12 96 GLU A C 1
ATOM 792 O O . GLU A 1 96 ? -8.488 -4.135 4.580 1.00 96.12 96 GLU A O 1
ATOM 797 N N . ALA A 1 97 ? -9.203 -2.570 6.023 1.00 96.44 97 ALA A N 1
ATOM 798 C CA . ALA A 1 97 ? -8.126 -1.618 5.746 1.00 96.44 97 ALA A CA 1
ATOM 799 C C . ALA A 1 97 ? -6.753 -2.264 5.952 1.00 96.44 97 ALA A C 1
ATOM 801 O O . ALA A 1 97 ? -5.872 -2.142 5.098 1.00 96.44 97 ALA A O 1
ATOM 802 N N . ARG A 1 98 ? -6.590 -2.992 7.063 1.00 97.38 98 ARG A N 1
ATOM 803 C CA . ARG A 1 98 ? -5.370 -3.738 7.374 1.00 97.38 98 ARG A CA 1
ATOM 804 C C . ARG A 1 98 ? -5.082 -4.803 6.322 1.00 97.38 98 ARG A C 1
ATOM 806 O O . ARG A 1 98 ? -3.949 -4.882 5.850 1.00 97.38 98 ARG A O 1
ATOM 813 N N . ALA A 1 99 ? -6.079 -5.604 5.948 1.00 97.50 99 ALA A N 1
ATOM 814 C CA . ALA A 1 99 ? -5.919 -6.660 4.951 1.00 97.50 99 ALA A CA 1
ATOM 815 C C . ALA A 1 99 ? -5.527 -6.092 3.575 1.00 97.50 99 ALA A C 1
ATOM 817 O O . ALA A 1 99 ? -4.576 -6.568 2.956 1.00 97.50 99 ALA A O 1
ATOM 818 N N . LEU A 1 100 ? -6.200 -5.027 3.129 1.00 97.81 100 LEU A N 1
ATOM 819 C CA . LEU A 1 100 ? -5.907 -4.346 1.866 1.00 97.81 100 LEU A CA 1
ATOM 820 C C . LEU A 1 100 ? -4.511 -3.712 1.871 1.00 97.81 100 LEU A C 1
ATOM 822 O O . LEU A 1 100 ? -3.761 -3.871 0.907 1.00 97.81 100 LEU A O 1
ATOM 826 N N . ALA A 1 101 ? -4.133 -3.027 2.953 1.00 97.31 101 ALA A N 1
ATOM 827 C CA . ALA A 1 101 ? -2.805 -2.437 3.089 1.00 97.31 101 ALA A CA 1
ATOM 828 C C . ALA A 1 101 ? -1.709 -3.513 3.101 1.00 97.31 101 ALA A C 1
ATOM 830 O O . ALA A 1 101 ? -0.717 -3.384 2.387 1.00 97.31 101 ALA A O 1
ATOM 831 N N . SER A 1 102 ? -1.915 -4.604 3.845 1.00 97.56 102 SER A N 1
ATOM 832 C CA . SER A 1 102 ? -0.986 -5.736 3.896 1.00 97.56 102 SER A CA 1
ATOM 833 C C . SER A 1 102 ? -0.796 -6.371 2.518 1.00 97.56 102 SER A C 1
ATOM 835 O O . SER A 1 102 ? 0.334 -6.635 2.111 1.00 97.56 102 SER A O 1
ATOM 837 N N . GLN A 1 103 ? -1.885 -6.597 1.779 1.00 97.50 103 GLN A N 1
ATOM 838 C CA . GLN A 1 103 ? -1.810 -7.188 0.445 1.00 97.50 103 GLN A C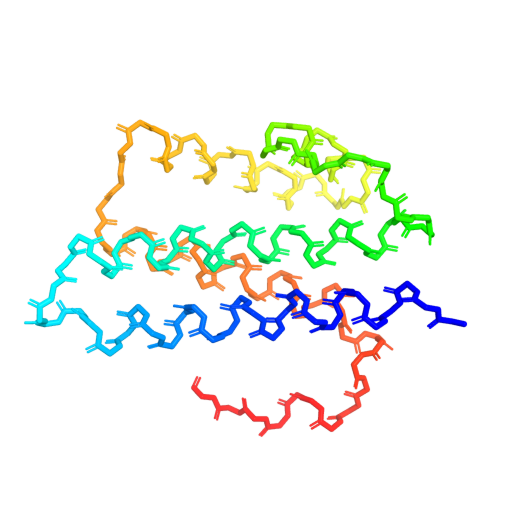A 1
ATOM 839 C C . GLN A 1 103 ? -1.112 -6.251 -0.552 1.00 97.50 103 GLN A C 1
ATOM 841 O O . GLN A 1 103 ? -0.259 -6.693 -1.321 1.00 97.50 103 GLN A O 1
ATOM 846 N N . ALA A 1 104 ? -1.401 -4.947 -0.505 1.00 96.88 104 ALA A N 1
ATOM 847 C CA . ALA A 1 104 ? -0.716 -3.958 -1.335 1.00 96.88 104 ALA A CA 1
ATOM 848 C C . ALA A 1 104 ? 0.791 -3.892 -1.042 1.00 96.88 104 ALA A C 1
ATOM 850 O O . ALA A 1 104 ? 1.597 -3.794 -1.971 1.00 96.88 104 ALA A O 1
ATOM 851 N N . LEU A 1 105 ? 1.175 -3.985 0.234 1.00 96.25 105 LEU A N 1
ATOM 852 C CA . LEU A 1 105 ? 2.570 -4.014 0.663 1.00 96.25 105 LEU A CA 1
ATOM 853 C C . LEU A 1 105 ? 3.295 -5.255 0.129 1.00 96.25 105 LEU A C 1
ATOM 855 O O . LEU A 1 105 ? 4.424 -5.150 -0.350 1.00 96.25 105 LEU A O 1
ATOM 859 N N . ASN A 1 106 ? 2.639 -6.418 0.162 1.00 95.19 106 ASN A N 1
ATOM 860 C CA . ASN A 1 106 ? 3.181 -7.658 -0.392 1.00 95.19 106 ASN A CA 1
ATOM 861 C C . ASN A 1 106 ? 3.411 -7.541 -1.902 1.00 95.19 106 ASN A C 1
ATOM 863 O O . ASN A 1 106 ? 4.521 -7.809 -2.357 1.00 95.19 106 ASN A O 1
ATOM 867 N N . TYR A 1 107 ? 2.440 -7.022 -2.657 1.00 94.44 107 TYR A N 1
ATOM 868 C CA . TYR A 1 107 ? 2.636 -6.762 -4.086 1.00 94.44 107 TYR A CA 1
ATOM 869 C C . TYR A 1 107 ? 3.790 -5.794 -4.355 1.00 94.44 107 TYR A C 1
ATOM 871 O O . TYR A 1 107 ? 4.605 -6.026 -5.248 1.00 94.44 107 TYR A O 1
ATOM 879 N N . ALA A 1 108 ? 3.913 -4.723 -3.566 1.00 93.12 108 ALA A N 1
ATOM 880 C CA . ALA A 1 108 ? 5.031 -3.798 -3.710 1.00 93.12 108 ALA A CA 1
ATOM 881 C C . ALA A 1 108 ? 6.377 -4.490 -3.446 1.00 93.12 108 ALA A C 1
ATOM 883 O O . ALA A 1 108 ? 7.333 -4.278 -4.190 1.00 93.12 108 ALA A O 1
ATOM 884 N N . ARG A 1 109 ? 6.460 -5.360 -2.435 1.00 92.00 109 ARG A N 1
ATOM 885 C CA . ARG A 1 109 ? 7.669 -6.142 -2.142 1.00 92.00 109 ARG A CA 1
ATOM 886 C C . ARG A 1 109 ? 8.015 -7.117 -3.257 1.00 92.00 109 ARG A C 1
ATOM 888 O O . ARG A 1 109 ? 9.186 -7.203 -3.611 1.00 92.00 109 ARG A O 1
ATOM 895 N N . GLU A 1 110 ? 7.032 -7.812 -3.816 1.00 91.38 110 GLU A N 1
ATOM 896 C CA . GLU A 1 110 ? 7.226 -8.743 -4.932 1.00 91.38 110 GLU A CA 1
ATOM 897 C C . GLU A 1 110 ? 7.763 -8.022 -6.170 1.00 91.38 110 GLU A C 1
ATOM 899 O O . GLU A 1 110 ? 8.808 -8.402 -6.699 1.00 91.38 110 GLU A O 1
ATOM 904 N N . VAL A 1 111 ? 7.120 -6.922 -6.579 1.00 90.00 111 VAL A N 1
ATOM 905 C CA . VAL A 1 111 ? 7.553 -6.146 -7.752 1.00 90.00 111 VAL A CA 1
ATOM 906 C C . VAL A 1 111 ? 8.946 -5.550 -7.547 1.00 90.00 111 VAL A C 1
ATOM 908 O O . VAL A 1 111 ? 9.750 -5.494 -8.479 1.00 90.00 111 VAL A O 1
ATOM 911 N N . LEU A 1 112 ? 9.259 -5.096 -6.331 1.00 90.12 112 LEU A N 1
ATOM 912 C CA . LEU A 1 112 ? 10.555 -4.498 -6.029 1.00 90.12 112 LEU A CA 1
ATOM 913 C C . LEU A 1 112 ? 11.627 -5.536 -5.641 1.00 90.12 112 LEU A C 1
ATOM 915 O O . LEU A 1 112 ? 12.798 -5.167 -5.523 1.00 90.12 112 LEU A O 1
ATOM 919 N N . ALA A 1 113 ? 11.301 -6.821 -5.477 1.00 88.38 113 ALA A N 1
ATOM 920 C CA . ALA A 1 113 ? 12.264 -7.845 -5.061 1.00 88.38 113 ALA A CA 1
ATOM 921 C C . ALA A 1 113 ? 13.537 -7.882 -5.936 1.00 88.38 113 ALA A C 1
ATOM 923 O O . ALA A 1 113 ? 14.637 -7.875 -5.366 1.00 88.38 113 ALA A O 1
ATOM 924 N N . PRO A 1 114 ? 13.455 -7.790 -7.284 1.00 84.94 114 PRO A N 1
ATOM 925 C CA . PRO A 1 114 ? 14.641 -7.779 -8.144 1.00 84.94 114 PRO A CA 1
ATOM 926 C C . PRO A 1 114 ? 15.587 -6.596 -7.890 1.00 84.94 114 PRO A C 1
ATOM 928 O O . PRO A 1 114 ? 16.778 -6.683 -8.177 1.00 84.94 114 PRO A O 1
ATOM 931 N N . ILE A 1 115 ? 15.076 -5.482 -7.350 1.00 81.94 115 ILE A N 1
ATOM 932 C CA . ILE A 1 115 ? 15.844 -4.244 -7.140 1.00 81.94 115 ILE A CA 1
ATOM 933 C C . ILE A 1 115 ? 16.268 -4.042 -5.681 1.00 81.94 115 ILE A C 1
ATOM 935 O O . ILE A 1 115 ? 17.183 -3.257 -5.404 1.00 81.94 115 ILE A O 1
ATOM 939 N N . LEU A 1 116 ? 15.600 -4.703 -4.734 1.00 73.56 116 LEU A N 1
ATOM 940 C CA . LEU A 1 116 ? 15.898 -4.632 -3.301 1.00 73.56 116 LEU A CA 1
ATOM 941 C C . LEU A 1 116 ? 17.109 -5.492 -2.917 1.00 73.56 116 LEU A C 1
ATOM 943 O O . LEU A 1 116 ? 17.837 -5.125 -1.995 1.00 73.56 116 LEU A O 1
ATOM 947 N N . GLY A 1 117 ? 17.375 -6.560 -3.672 1.00 64.50 117 GLY A N 1
ATOM 948 C CA . GLY A 1 117 ? 18.460 -7.502 -3.410 1.00 64.50 117 GLY A CA 1
ATOM 949 C C . GLY A 1 117 ? 18.172 -8.444 -2.225 1.00 64.50 117 GLY A C 1
ATOM 950 O O . GLY A 1 117 ? 17.225 -8.226 -1.468 1.00 64.50 117 GLY A O 1
ATOM 951 N N . PRO A 1 118 ? 18.998 -9.491 -2.022 1.00 57.06 118 PRO A N 1
ATOM 952 C CA . PRO A 1 118 ? 18.717 -10.574 -1.066 1.00 57.06 118 PRO A CA 1
ATOM 953 C C . PRO A 1 118 ? 18.602 -10.11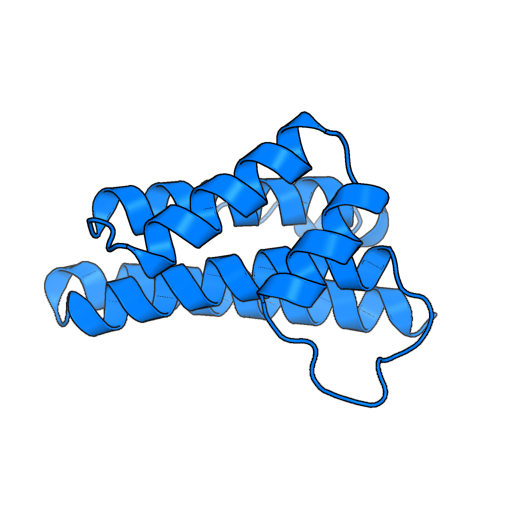9 0.397 1.00 57.06 118 PRO A C 1
ATOM 955 O O . PRO A 1 118 ? 17.920 -10.748 1.199 1.00 57.06 118 PRO A O 1
ATOM 958 N N . ALA A 1 119 ? 19.262 -9.014 0.757 1.00 51.25 119 ALA A N 1
ATOM 959 C CA . ALA A 1 119 ? 19.369 -8.545 2.139 1.00 51.25 119 ALA A CA 1
ATOM 960 C C . ALA A 1 119 ? 18.094 -7.873 2.686 1.00 51.25 119 ALA A C 1
ATOM 962 O O . ALA A 1 119 ? 17.988 -7.675 3.894 1.00 51.25 119 ALA A O 1
ATOM 963 N N . ALA A 1 120 ? 17.135 -7.507 1.830 1.00 51.94 120 ALA A N 1
ATOM 964 C CA . ALA A 1 12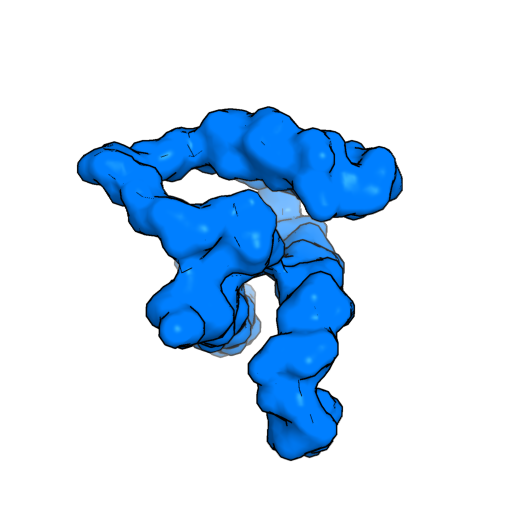0 ? 15.886 -6.875 2.262 1.00 51.94 120 ALA A CA 1
ATOM 965 C C . ALA A 1 120 ? 14.802 -7.891 2.668 1.00 51.94 120 ALA A C 1
ATOM 967 O O . ALA A 1 120 ? 13.885 -7.543 3.402 1.00 51.94 120 ALA A O 1
ATOM 968 N N . TRP A 1 121 ? 14.918 -9.143 2.214 1.00 43.44 121 TRP A N 1
ATOM 969 C CA . TRP A 1 121 ? 13.905 -10.189 2.400 1.00 43.44 121 TRP A CA 1
ATOM 970 C C . TRP A 1 121 ? 13.957 -10.867 3.780 1.00 43.44 121 TRP A C 1
ATOM 972 O O . TRP A 1 121 ? 13.023 -11.558 4.166 1.00 43.44 121 TRP A O 1
ATOM 982 N N . SER A 1 122 ? 15.036 -10.669 4.543 1.00 41.75 122 SER A N 1
ATOM 983 C CA . SER A 1 122 ? 15.262 -11.337 5.832 1.00 41.75 122 SER A CA 1
ATOM 984 C C . SER A 1 122 ? 14.723 -10.583 7.052 1.00 41.75 122 SER A C 1
ATOM 986 O O . SER A 1 122 ? 14.874 -11.063 8.176 1.00 41.75 122 SER A O 1
ATOM 988 N N . ARG A 1 123 ? 14.078 -9.423 6.877 1.00 41.38 123 ARG A N 1
ATOM 989 C CA . ARG A 1 123 ? 13.414 -8.719 7.984 1.00 41.38 123 ARG A CA 1
ATOM 990 C C . ARG A 1 123 ? 11.938 -9.089 8.030 1.00 41.38 123 ARG A C 1
ATOM 992 O O . ARG A 1 123 ? 11.080 -8.332 7.591 1.00 41.38 123 ARG A O 1
ATOM 999 N N . ASN A 1 124 ? 11.683 -10.278 8.571 1.00 36.53 124 ASN A N 1
ATOM 1000 C CA . ASN A 1 124 ? 10.390 -10.623 9.149 1.00 36.53 124 ASN A CA 1
ATOM 1001 C C . ASN A 1 124 ? 10.027 -9.554 10.192 1.00 36.53 124 ASN A C 1
ATOM 1003 O O . ASN A 1 124 ? 10.788 -9.345 11.140 1.00 36.53 124 ASN A O 1
ATOM 1007 N N . PHE A 1 125 ? 8.890 -8.893 9.995 1.00 41.59 125 PHE A N 1
ATOM 1008 C CA . PHE A 1 125 ? 8.168 -8.144 11.018 1.00 41.59 125 PHE A CA 1
ATOM 1009 C C . PHE A 1 125 ? 6.744 -8.678 11.056 1.00 41.59 125 PHE A C 1
ATOM 1011 O O . PHE A 1 125 ? 6.138 -8.758 9.961 1.00 41.59 125 PHE A O 1
#

Foldseek 3Di:
DVLLVQLVVLLVQLVVLLVVLVVCVPPPLVSSLVSLVSSLQSLLRSLLSVVDPDDDPDDDDLVRSLVSSCVRDDVVVSVLSVVLVVCSVVDDGSVSSSVSSVVSSVVSCVSCVVVVDPVVVPDDD

Secondary structure (DSSP, 8-state):
--HHHHHHHHHHHHHHHHHHHHHHTTT-HHHHHHHHHHHHHHHHHHHHHHH-SSPPSS---HHHHHHHHTTTS-HHHHHHHHHHHHHHHH---HHHHHHHHHHHHHHHHHHHHHHH-GGGTT---

Organism: NCBI:txid999894

Sequence (125 aa):
MPFYIRAKTYLRYAEEEYQKALTRLNEDQEAALLAFKDSFLFSTKAIWAVSRIEAPKEKPSPEKLLEELSRAVEPEMATFFKDAWEKFRTGTSLEEARALASQALNYAREVLAPILGPAAWSRNF

pLDDT: mean 86.94, std 13.94, range [36.53, 98.0]